Protein AF-V9DSM6-F1 (afdb_monomer)

Structure (mmCIF, N/CA/C/O backbone):
data_AF-V9DSM6-F1
#
_entry.id   AF-V9DSM6-F1
#
loop_
_atom_site.group_PDB
_atom_site.id
_atom_site.type_symbol
_atom_site.label_atom_id
_atom_site.label_alt_id
_atom_site.label_comp_id
_atom_site.label_asym_id
_atom_site.label_entity_id
_atom_site.label_seq_id
_atom_site.pdbx_PDB_ins_code
_atom_site.Cartn_x
_atom_site.Cartn_y
_atom_site.Cartn_z
_atom_site.occupancy
_atom_site.B_iso_or_equiv
_atom_site.auth_seq_id
_atom_site.auth_comp_id
_atom_site.auth_asym_id
_atom_site.auth_atom_id
_atom_site.pdbx_PDB_model_num
ATOM 1 N N . TRP A 1 1 ? -8.251 -0.479 -1.408 1.00 86.44 1 TRP A N 1
ATOM 2 C CA . TRP A 1 1 ? -7.950 -1.470 -0.358 1.00 86.44 1 TRP A CA 1
ATOM 3 C C . TRP A 1 1 ? -7.600 -0.831 0.998 1.00 86.44 1 TRP A C 1
ATOM 5 O O . TRP A 1 1 ? -8.196 -1.202 1.995 1.00 86.44 1 TRP A O 1
ATOM 15 N N . ILE A 1 2 ? -6.708 0.170 1.093 1.00 87.38 2 ILE A N 1
ATOM 16 C CA . ILE A 1 2 ? -6.392 0.798 2.404 1.00 87.38 2 ILE A CA 1
ATOM 17 C C . ILE A 1 2 ? -7.619 1.470 3.033 1.00 87.38 2 ILE A C 1
ATOM 19 O O . ILE A 1 2 ? -7.885 1.289 4.216 1.00 8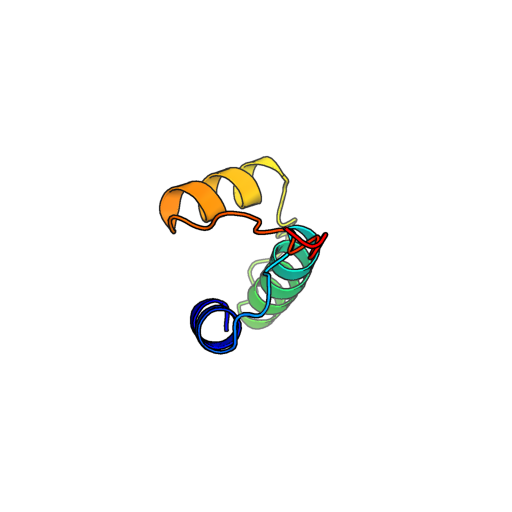7.38 2 ILE A O 1
ATOM 23 N N . ASN A 1 3 ? -8.382 2.234 2.246 1.00 85.62 3 ASN A N 1
ATOM 24 C CA . ASN A 1 3 ? -9.563 2.938 2.756 1.00 85.62 3 ASN A CA 1
ATOM 25 C C . ASN A 1 3 ? -10.676 1.980 3.202 1.00 85.62 3 ASN A C 1
ATOM 27 O O . ASN A 1 3 ? -11.365 2.286 4.169 1.00 85.62 3 ASN A O 1
ATOM 31 N N . THR A 1 4 ? -10.824 0.827 2.542 1.00 87.25 4 THR A N 1
ATOM 32 C CA . THR A 1 4 ? -11.794 -0.202 2.942 1.00 87.25 4 THR A CA 1
ATOM 33 C C . THR A 1 4 ? -11.381 -0.826 4.274 1.00 87.25 4 THR A C 1
ATOM 35 O O 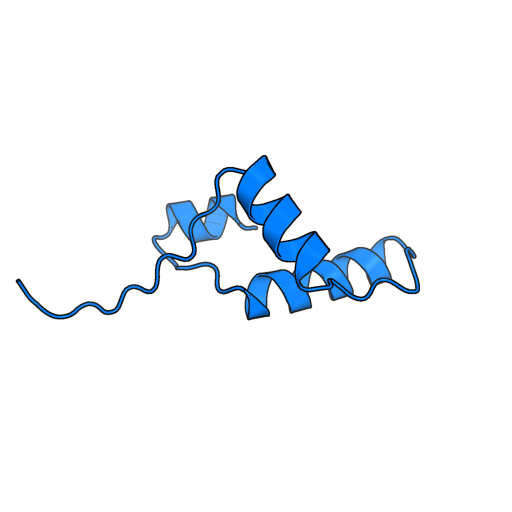. THR A 1 4 ? -12.149 -0.753 5.222 1.00 87.25 4 THR A O 1
ATOM 38 N N . LEU A 1 5 ? -10.116 -1.244 4.423 1.00 84.25 5 LEU A N 1
ATOM 39 C CA . LEU A 1 5 ? -9.593 -1.745 5.705 1.00 84.25 5 LEU A CA 1
ATOM 40 C C . LEU A 1 5 ? -9.736 -0.726 6.845 1.00 84.25 5 LEU A C 1
ATOM 42 O O . LEU A 1 5 ? -10.097 -1.080 7.964 1.00 84.25 5 LEU A O 1
ATOM 46 N N . ARG A 1 6 ? -9.493 0.562 6.567 1.00 81.69 6 ARG A N 1
ATOM 47 C CA . ARG A 1 6 ? -9.676 1.630 7.562 1.00 81.69 6 ARG A CA 1
ATOM 48 C C . ARG A 1 6 ? -11.138 1.824 7.954 1.00 81.69 6 ARG A C 1
ATOM 50 O O . ARG A 1 6 ? -11.385 2.125 9.120 1.00 81.69 6 ARG A O 1
ATOM 57 N N . LYS A 1 7 ? -12.075 1.675 7.013 1.00 85.06 7 LYS A N 1
ATOM 58 C CA . LYS A 1 7 ? -13.518 1.720 7.290 1.00 85.06 7 LYS A CA 1
ATOM 59 C C . LYS A 1 7 ? -13.921 0.591 8.239 1.00 85.06 7 LYS A C 1
ATOM 61 O O . LYS A 1 7 ? -14.675 0.835 9.171 1.00 85.06 7 LYS A O 1
ATOM 66 N N . ASP A 1 8 ? -13.312 -0.578 8.074 1.00 86.38 8 ASP A N 1
ATOM 67 C CA . ASP A 1 8 ? -13.561 -1.763 8.902 1.00 86.38 8 ASP A CA 1
ATOM 68 C C . ASP A 1 8 ? -12.786 -1.735 10.237 1.00 86.38 8 ASP A C 1
ATOM 70 O O . ASP A 1 8 ? -12.810 -2.682 11.020 1.00 86.38 8 ASP A O 1
ATOM 74 N N . GLY A 1 9 ? -12.062 -0.644 10.520 1.00 81.00 9 GLY A N 1
ATOM 75 C CA . GLY A 1 9 ? -11.257 -0.494 11.732 1.00 81.00 9 GLY A CA 1
ATOM 76 C C . GLY A 1 9 ? -10.025 -1.404 11.785 1.00 81.00 9 GLY A C 1
ATOM 77 O O . GLY A 1 9 ? -9.379 -1.482 12.839 1.00 81.00 9 GLY A O 1
ATOM 78 N N . ALA A 1 10 ? -9.688 -2.061 10.672 1.00 81.12 10 ALA A N 1
ATOM 79 C CA . ALA A 1 10 ? -8.533 -2.928 10.542 1.00 81.12 10 ALA A CA 1
ATOM 80 C C . ALA A 1 10 ? -7.249 -2.094 10.361 1.00 81.12 10 ALA A C 1
ATOM 82 O O . ALA A 1 10 ? -7.213 -1.137 9.575 1.00 81.12 10 ALA A O 1
ATOM 83 N N . PRO A 1 11 ? -6.171 -2.420 11.091 1.00 77.12 11 PRO A N 1
ATOM 84 C CA . PRO A 1 11 ? -4.905 -1.725 10.939 1.00 77.12 11 PRO A CA 1
ATOM 85 C C . PRO A 1 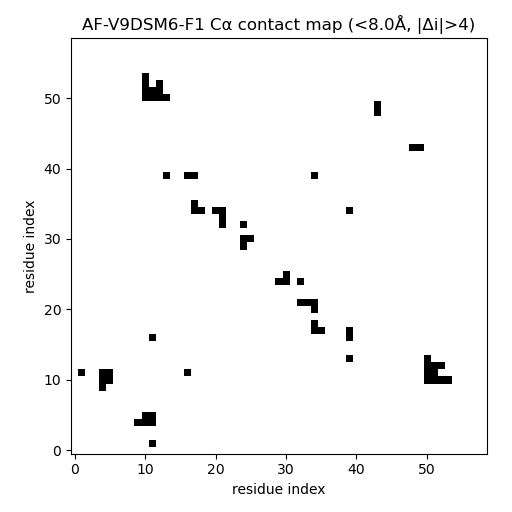11 ? -4.219 -2.113 9.624 1.00 77.12 11 PRO A C 1
ATOM 87 O O . PRO A 1 11 ? -4.259 -3.265 9.204 1.00 77.12 11 PRO A O 1
ATOM 90 N N . VAL A 1 12 ? -3.522 -1.160 8.998 1.00 81.75 12 VAL A N 1
ATOM 91 C CA . VAL A 1 12 ? -2.628 -1.445 7.865 1.00 81.75 12 VAL A CA 1
ATOM 92 C C . VAL A 1 12 ? -1.193 -1.427 8.370 1.00 81.75 12 VAL A C 1
ATOM 94 O O . VAL A 1 12 ? -0.663 -0.375 8.734 1.00 81.75 12 VAL A O 1
ATOM 97 N N . SER A 1 13 ? -0.569 -2.60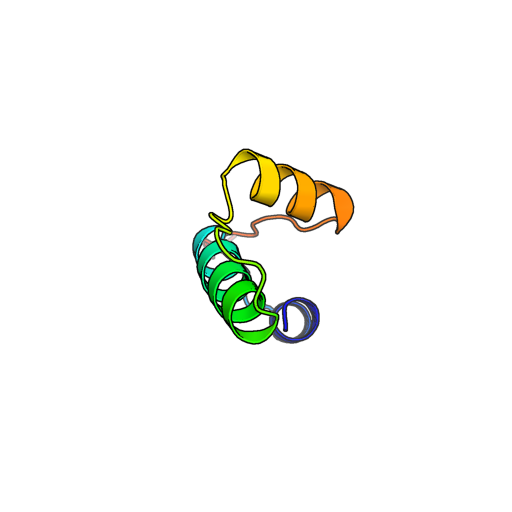4 8.419 1.00 84.75 13 SER A N 1
ATOM 98 C CA . SER A 1 13 ? 0.832 -2.728 8.816 1.00 84.75 13 SER A CA 1
ATOM 99 C C . SER A 1 13 ? 1.771 -2.331 7.674 1.00 84.75 13 SER A C 1
ATOM 101 O O . SER A 1 13 ? 1.421 -2.383 6.491 1.00 84.75 13 SER A O 1
ATOM 103 N N . ALA A 1 14 ? 3.012 -1.982 8.016 1.00 86.31 14 ALA A N 1
ATOM 104 C CA . ALA A 1 14 ? 4.030 -1.684 7.012 1.00 86.31 14 ALA A CA 1
ATOM 105 C C . ALA A 1 14 ? 4.326 -2.882 6.090 1.00 86.31 14 ALA A C 1
ATOM 107 O O . ALA A 1 14 ? 4.677 -2.677 4.929 1.00 86.31 14 ALA A O 1
ATOM 108 N N . LYS A 1 15 ? 4.174 -4.118 6.595 1.00 89.31 15 LYS A N 1
ATOM 109 C CA . LYS A 1 15 ? 4.393 -5.336 5.807 1.00 89.31 15 LYS A CA 1
ATOM 110 C C . LYS A 1 15 ? 3.248 -5.600 4.833 1.00 89.31 15 LYS A C 1
ATOM 112 O O . LYS A 1 15 ? 3.521 -5.945 3.690 1.00 89.31 15 LYS A O 1
ATOM 117 N N . MET A 1 16 ? 2.000 -5.368 5.245 1.00 90.94 16 MET A N 1
ATOM 118 C CA . MET A 1 16 ? 0.850 -5.440 4.333 1.00 90.94 16 MET A CA 1
ATOM 119 C C . MET A 1 16 ? 0.995 -4.446 3.182 1.00 90.94 16 MET A C 1
ATOM 121 O O . MET A 1 16 ? 0.803 -4.805 2.027 1.00 90.94 16 MET A O 1
ATOM 125 N N . LEU A 1 17 ? 1.398 -3.209 3.492 1.00 91.69 17 LEU A N 1
ATOM 126 C CA . LEU A 1 17 ? 1.661 -2.201 2.469 1.00 91.69 17 LEU A CA 1
ATOM 127 C C . LEU A 1 17 ? 2.775 -2.633 1.506 1.00 91.69 17 LEU A C 1
ATOM 129 O O . LEU A 1 17 ? 2.661 -2.405 0.310 1.00 91.69 17 LEU A O 1
ATOM 133 N N . GLU A 1 18 ? 3.847 -3.241 2.017 1.00 94.31 18 GLU A N 1
ATOM 134 C CA . GLU A 1 18 ? 4.949 -3.739 1.188 1.00 94.31 18 GLU A CA 1
ATOM 135 C C . GLU A 1 18 ? 4.501 -4.844 0.224 1.00 94.31 18 GLU A C 1
ATOM 137 O O . GLU A 1 18 ? 4.818 -4.765 -0.960 1.00 94.31 18 GLU A O 1
ATOM 142 N N . LEU A 1 19 ? 3.778 -5.853 0.722 1.00 94.69 19 LEU A N 1
ATOM 143 C CA . LEU A 1 19 ? 3.314 -6.987 -0.083 1.00 94.69 19 LEU A CA 1
ATOM 144 C C . LEU A 1 19 ? 2.347 -6.525 -1.172 1.00 94.69 19 LEU A C 1
ATOM 146 O O . LEU A 1 19 ? 2.620 -6.734 -2.350 1.00 94.69 19 LEU A O 1
ATOM 150 N N . GLN A 1 20 ? 1.307 -5.779 -0.791 1.00 94.69 20 GLN A N 1
ATOM 151 C CA . GLN A 1 20 ? 0.319 -5.291 -1.747 1.00 94.69 20 GLN A CA 1
ATOM 152 C C . GLN A 1 20 ? 0.952 -4.392 -2.813 1.00 94.69 20 GLN A C 1
ATOM 154 O O . GLN A 1 20 ? 0.560 -4.432 -3.975 1.00 94.69 20 GLN A O 1
ATOM 159 N N . ALA A 1 21 ? 1.928 -3.560 -2.436 1.00 95.00 21 ALA A N 1
ATOM 160 C CA . ALA A 1 21 ? 2.595 -2.682 -3.387 1.00 95.00 21 ALA A CA 1
ATOM 161 C C . ALA A 1 21 ? 3.471 -3.455 -4.381 1.00 95.00 21 ALA A C 1
ATOM 163 O O . ALA A 1 21 ? 3.561 -3.044 -5.533 1.00 95.00 21 ALA A O 1
ATOM 164 N N . LYS A 1 22 ? 4.094 -4.561 -3.956 1.00 95.88 22 LYS A N 1
ATOM 165 C CA . LYS A 1 22 ? 4.843 -5.456 -4.850 1.00 95.88 22 LYS A CA 1
ATOM 166 C C . LYS A 1 22 ? 3.915 -6.185 -5.815 1.00 95.88 22 LYS A C 1
ATOM 168 O O . LYS A 1 22 ? 4.174 -6.135 -7.008 1.00 95.88 22 LYS A O 1
ATOM 173 N N . GLU A 1 23 ? 2.829 -6.772 -5.316 1.00 96.19 23 GLU A N 1
ATOM 174 C CA . GLU A 1 23 ? 1.801 -7.415 -6.151 1.00 96.19 23 GLU A CA 1
ATOM 175 C C . GLU A 1 23 ? 1.249 -6.436 -7.188 1.00 96.19 23 GLU A C 1
ATOM 177 O O . GLU A 1 23 ? 1.290 -6.704 -8.381 1.00 96.19 23 GLU A O 1
ATOM 182 N N . THR A 1 24 ? 0.872 -5.233 -6.743 1.00 95.88 24 THR A N 1
ATOM 183 C CA . THR A 1 24 ? 0.399 -4.172 -7.641 1.00 95.88 24 THR A CA 1
ATOM 184 C C . THR A 1 24 ? 1.467 -3.834 -8.684 1.00 95.88 24 THR A C 1
ATOM 186 O O . THR A 1 24 ? 1.173 -3.731 -9.865 1.00 95.88 24 THR A O 1
ATOM 189 N N . ALA A 1 25 ? 2.730 -3.672 -8.288 1.00 96.44 25 ALA A N 1
ATOM 190 C CA . ALA A 1 25 ? 3.790 -3.372 -9.245 1.00 96.44 25 ALA A CA 1
ATOM 191 C C . ALA A 1 25 ? 3.994 -4.494 -10.276 1.00 96.44 25 ALA A C 1
ATOM 193 O O . ALA A 1 25 ? 4.237 -4.193 -11.442 1.00 96.44 25 ALA A O 1
ATOM 194 N N . THR A 1 26 ? 3.844 -5.760 -9.880 1.00 96.25 26 THR A N 1
ATOM 195 C CA . THR A 1 26 ? 3.842 -6.900 -10.803 1.00 96.25 26 THR A CA 1
ATOM 196 C C . THR A 1 26 ? 2.685 -6.815 -11.798 1.00 96.25 26 THR A C 1
ATOM 198 O O . THR A 1 26 ? 2.939 -6.911 -12.998 1.00 96.25 26 THR A O 1
ATOM 201 N N . ASP A 1 27 ? 1.462 -6.556 -11.329 1.00 96.88 27 ASP A N 1
ATOM 202 C CA . ASP A 1 27 ? 0.264 -6.444 -12.179 1.00 96.88 27 ASP A CA 1
ATOM 203 C C . ASP A 1 27 ? 0.376 -5.309 -13.207 1.00 96.88 27 ASP A C 1
ATOM 205 O O . ASP A 1 27 ? -0.114 -5.419 -14.328 1.00 96.88 27 ASP A O 1
ATOM 209 N N . TYR A 1 28 ? 1.051 -4.218 -12.840 1.00 97.00 28 TYR A N 1
ATOM 210 C CA . TYR A 1 28 ? 1.296 -3.070 -13.719 1.00 97.00 28 TYR A CA 1
ATOM 211 C C . TYR A 1 28 ? 2.639 -3.140 -14.468 1.00 97.00 28 TYR A C 1
ATOM 213 O O . TYR A 1 28 ? 3.049 -2.150 -15.072 1.00 97.00 28 TYR A O 1
ATOM 221 N N . HIS A 1 29 ? 3.345 -4.275 -14.429 1.00 96.31 29 HIS A N 1
ATOM 222 C CA . HIS A 1 29 ? 4.653 -4.474 -15.071 1.00 96.31 29 HIS A CA 1
ATOM 223 C C . HIS A 1 29 ? 5.731 -3.443 -14.672 1.00 96.31 29 HIS A C 1
ATOM 225 O O . HIS A 1 29 ? 6.670 -3.169 -15.419 1.00 96.31 29 HIS A O 1
ATOM 231 N N . VAL A 1 30 ? 5.638 -2.895 -13.460 1.00 94.12 30 VAL A N 1
ATOM 232 C CA . VAL A 1 30 ? 6.629 -1.995 -12.863 1.00 94.12 30 VAL A CA 1
ATOM 233 C C . VAL A 1 30 ? 7.660 -2.841 -12.112 1.00 94.12 30 VAL A C 1
ATOM 235 O O . VAL A 1 30 ? 7.593 -3.008 -10.896 1.00 94.12 30 VAL A O 1
ATOM 238 N N . SER A 1 31 ? 8.620 -3.413 -12.840 1.00 85.00 31 SER A N 1
ATOM 239 C CA . SER A 1 31 ? 9.691 -4.240 -12.268 1.00 85.00 31 SER A CA 1
ATOM 240 C C . SER A 1 31 ? 11.075 -3.754 -12.724 1.00 85.00 31 SER A C 1
ATOM 242 O O . SER A 1 31 ? 11.248 -3.500 -13.916 1.00 85.00 31 SER A O 1
ATOM 244 N N . PRO A 1 32 ? 12.067 -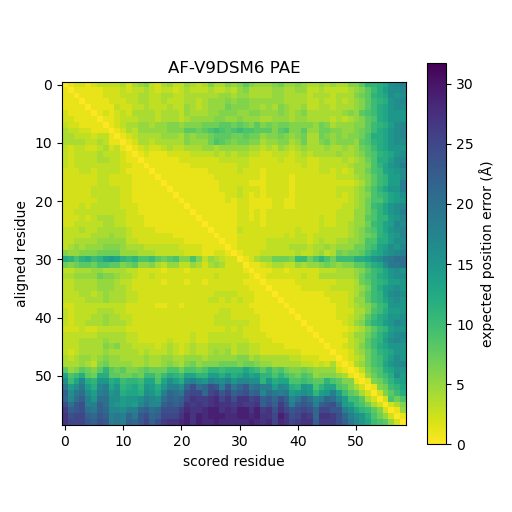3.625 -11.814 1.00 89.62 32 PRO A N 1
ATOM 245 C CA . PRO A 1 32 ? 12.024 -4.032 -10.407 1.00 89.62 32 PRO A CA 1
ATOM 246 C C . PRO A 1 32 ? 11.420 -2.966 -9.477 1.00 89.62 32 PRO A C 1
ATOM 248 O O . PRO A 1 32 ? 11.883 -1.827 -9.416 1.00 89.62 32 PRO A O 1
ATOM 251 N N . PHE A 1 33 ? 10.438 -3.362 -8.661 1.00 95.44 33 PHE A N 1
ATOM 252 C CA . PHE A 1 33 ? 9.881 -2.525 -7.597 1.00 95.44 33 PHE A CA 1
ATOM 253 C C . PHE A 1 33 ? 10.033 -3.192 -6.227 1.00 95.44 33 PHE A C 1
ATOM 255 O O . PHE A 1 33 ? 9.460 -4.240 -5.939 1.00 95.44 33 PHE A O 1
ATOM 262 N N . MET A 1 34 ? 10.815 -2.567 -5.345 1.00 94.38 34 MET A N 1
ATOM 263 C CA . MET A 1 34 ? 11.205 -3.183 -4.070 1.00 94.38 34 MET A CA 1
ATOM 264 C C . MET A 1 34 ? 10.297 -2.834 -2.888 1.00 94.38 34 MET A C 1
ATOM 266 O O . MET A 1 34 ? 10.466 -3.414 -1.815 1.00 94.38 34 MET A O 1
ATOM 270 N N . ALA A 1 35 ? 9.379 -1.874 -3.042 1.00 95.38 35 ALA A N 1
ATOM 271 C CA . ALA A 1 35 ? 8.618 -1.296 -1.929 1.00 95.38 35 ALA A CA 1
ATOM 272 C C . ALA A 1 35 ? 9.521 -0.927 -0.726 1.00 95.38 35 ALA A C 1
ATOM 274 O O . ALA A 1 35 ? 9.245 -1.283 0.422 1.00 95.38 35 ALA A O 1
ATOM 275 N N . SER A 1 36 ? 10.637 -0.235 -1.000 1.00 95.56 36 SER A N 1
ATOM 276 C CA . SER A 1 36 ? 11.677 0.071 -0.007 1.00 95.56 36 SER A CA 1
ATOM 277 C C . SER A 1 36 ? 11.140 0.845 1.203 1.00 95.56 36 SER A C 1
ATOM 279 O O . SER A 1 36 ? 10.114 1.525 1.130 1.00 95.56 36 SER A O 1
ATOM 281 N N . TRP A 1 37 ? 11.862 0.809 2.328 1.00 93.88 37 TRP A N 1
ATOM 282 C CA . TRP A 1 37 ? 11.467 1.548 3.533 1.00 93.88 37 TRP A CA 1
ATOM 283 C C . TRP A 1 37 ? 11.251 3.049 3.274 1.00 93.88 37 TRP A C 1
ATOM 285 O O . TRP A 1 37 ? 10.271 3.618 3.758 1.00 93.88 37 TRP A O 1
ATOM 295 N N . HIS A 1 38 ? 12.115 3.673 2.465 1.00 95.75 38 HIS A N 1
ATOM 296 C CA . HIS A 1 38 ? 11.996 5.080 2.074 1.00 95.75 38 HIS A CA 1
ATOM 297 C C . HIS A 1 38 ? 10.711 5.340 1.283 1.00 95.75 38 HIS A C 1
ATOM 299 O O . HIS A 1 38 ? 9.972 6.274 1.605 1.00 95.75 38 HIS A O 1
ATOM 305 N N . TRP A 1 39 ? 10.404 4.477 0.308 1.00 95.38 39 TRP A N 1
ATOM 306 C CA . TRP A 1 39 ? 9.159 4.554 -0.451 1.00 95.38 39 TRP A CA 1
ATOM 307 C C . TRP A 1 39 ? 7.942 4.398 0.465 1.00 95.38 39 TRP A C 1
ATOM 309 O O . TRP A 1 39 ? 7.054 5.247 0.441 1.00 95.38 39 TRP A O 1
ATOM 319 N N . ARG A 1 40 ? 7.930 3.390 1.349 1.00 93.62 40 ARG A N 1
ATOM 320 C CA . ARG A 1 40 ? 6.825 3.169 2.298 1.00 93.62 40 ARG A CA 1
ATOM 321 C C . ARG A 1 40 ? 6.630 4.368 3.223 1.00 93.62 40 ARG A C 1
ATOM 323 O O . ARG A 1 40 ? 5.499 4.805 3.414 1.00 93.62 40 ARG A O 1
ATOM 330 N N . LYS A 1 41 ? 7.712 4.924 3.785 1.00 91.75 41 LYS A N 1
ATOM 331 C CA . LYS A 1 41 ? 7.653 6.125 4.637 1.00 91.75 41 LYS A CA 1
ATOM 332 C C . LYS A 1 41 ? 7.047 7.301 3.864 1.00 91.75 41 LYS A C 1
ATOM 334 O O . LYS A 1 41 ? 6.142 7.961 4.374 1.00 91.75 41 LYS A O 1
ATOM 339 N N . GLY A 1 42 ? 7.516 7.546 2.641 1.00 94.31 42 GLY A N 1
ATOM 340 C CA . GLY A 1 42 ? 7.006 8.608 1.774 1.00 94.31 42 GLY A CA 1
ATOM 341 C C . GLY A 1 42 ? 5.533 8.416 1.414 1.00 94.31 42 GLY A C 1
ATOM 342 O O . GLY A 1 42 ? 4.747 9.353 1.533 1.00 94.31 42 GLY A O 1
ATOM 343 N N . PHE A 1 43 ? 5.146 7.193 1.055 1.00 92.06 43 PHE A N 1
ATOM 344 C CA . PHE A 1 43 ? 3.770 6.816 0.753 1.00 92.06 43 PHE A CA 1
ATOM 345 C C . PHE A 1 43 ? 2.849 7.061 1.953 1.00 92.06 43 PHE A C 1
ATOM 347 O O . PHE A 1 43 ? 1.848 7.765 1.833 1.00 92.06 43 PHE A O 1
ATOM 354 N N . MET A 1 44 ? 3.220 6.571 3.139 1.00 88.44 44 MET A N 1
ATOM 355 C CA . MET A 1 44 ? 2.436 6.782 4.358 1.00 88.44 44 MET A CA 1
ATOM 356 C C . MET A 1 44 ? 2.287 8.269 4.692 1.00 88.44 44 MET A C 1
ATOM 358 O O . MET A 1 44 ? 1.181 8.715 4.991 1.00 88.44 44 MET A O 1
ATOM 362 N N . LYS A 1 45 ? 3.364 9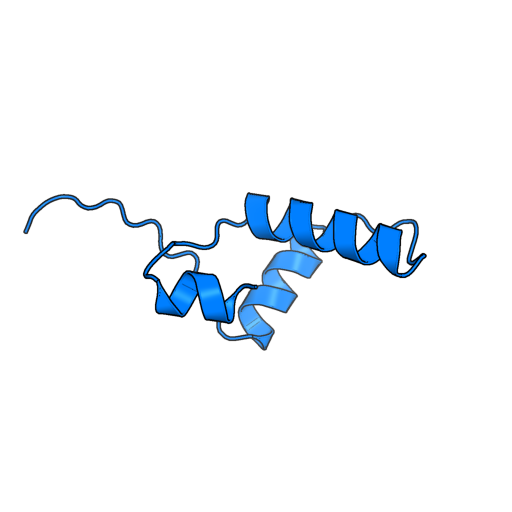.058 4.571 1.00 90.06 45 LYS A N 1
ATOM 363 C CA . LYS A 1 45 ? 3.323 10.510 4.798 1.00 90.06 45 LYS A CA 1
ATOM 364 C C . LYS A 1 45 ? 2.401 11.214 3.798 1.00 90.06 45 LYS A C 1
ATOM 366 O O . LYS A 1 45 ? 1.553 12.002 4.210 1.00 90.06 45 LYS A O 1
ATOM 371 N N . ARG A 1 46 ? 2.532 10.912 2.501 1.00 92.69 46 ARG A N 1
ATOM 372 C CA . ARG A 1 46 ? 1.743 11.532 1.422 1.00 92.69 46 ARG A CA 1
ATOM 373 C C . ARG A 1 46 ? 0.252 11.228 1.551 1.00 92.69 46 ARG A C 1
ATOM 375 O O 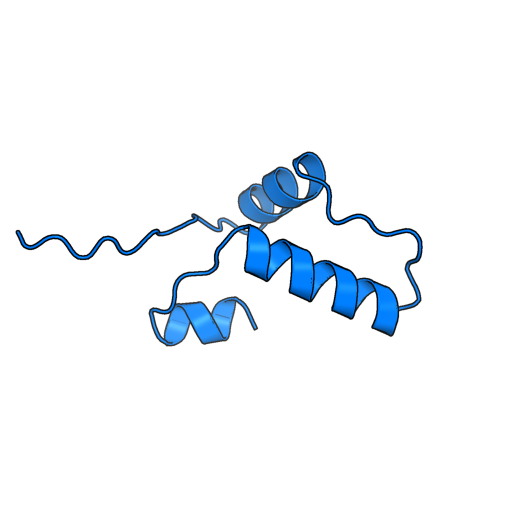. ARG A 1 46 ? -0.571 12.107 1.326 1.00 92.69 46 ARG A O 1
ATOM 382 N N . HIS A 1 47 ? -0.086 10.013 1.972 1.00 86.88 47 HIS A N 1
ATOM 383 C CA . HIS A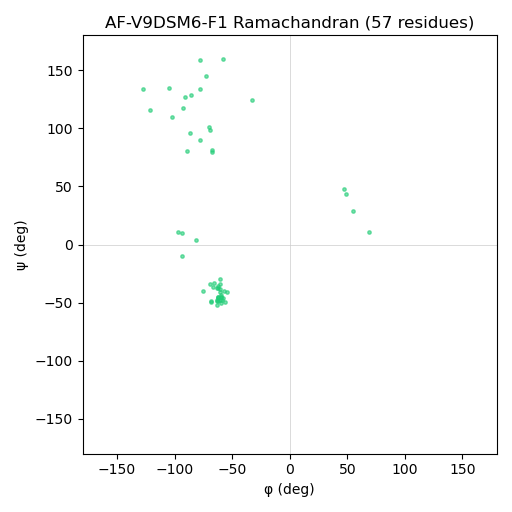 1 47 ? -1.470 9.561 2.120 1.00 86.88 47 HIS A CA 1
ATOM 384 C C . HIS A 1 47 ? -2.007 9.672 3.556 1.00 86.88 47 HIS A C 1
ATOM 386 O O . HIS A 1 47 ? -3.081 9.146 3.846 1.00 86.88 47 HIS A O 1
ATOM 392 N N . ARG A 1 48 ? -1.283 10.358 4.458 1.00 84.69 48 ARG A N 1
ATOM 393 C CA . ARG A 1 48 ? -1.667 10.566 5.869 1.00 84.69 48 ARG A CA 1
ATOM 394 C C . ARG A 1 48 ? -2.091 9.256 6.551 1.00 84.69 48 ARG A C 1
ATOM 396 O O . ARG A 1 48 ? -3.106 9.176 7.251 1.00 84.69 4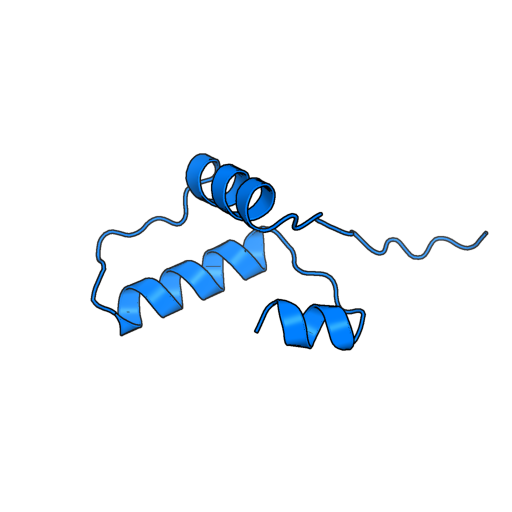8 ARG A O 1
ATOM 403 N N . LEU A 1 49 ? -1.325 8.200 6.291 1.00 80.81 49 LEU A N 1
ATOM 404 C CA . LEU A 1 49 ? -1.500 6.891 6.902 1.00 80.81 49 LEU A CA 1
ATOM 405 C C . LEU A 1 49 ? -0.653 6.836 8.169 1.00 80.81 49 LEU A C 1
ATOM 407 O O . LEU A 1 49 ? 0.550 7.082 8.131 1.00 80.81 49 LEU A O 1
ATOM 411 N N . SER A 1 50 ? -1.280 6.488 9.285 1.00 73.19 50 SER A N 1
ATOM 412 C CA . SER A 1 50 ? -0.577 6.114 10.505 1.00 73.19 50 SER A CA 1
ATOM 413 C C . SER A 1 50 ? -0.656 4.604 10.676 1.00 73.19 50 SER A C 1
ATOM 415 O O . SER A 1 50 ? -1.721 4.005 10.502 1.00 73.19 50 SER A O 1
ATOM 417 N N . ILE A 1 51 ? 0.474 3.983 11.020 1.00 67.06 51 ILE A N 1
ATOM 418 C CA . ILE A 1 51 ? 0.476 2.599 11.489 1.00 67.06 51 ILE A CA 1
ATOM 419 C C . ILE A 1 51 ? -0.202 2.632 12.853 1.00 67.06 51 ILE A C 1
ATOM 421 O O . ILE A 1 51 ? 0.394 3.022 13.853 1.00 67.06 51 ILE A O 1
ATOM 425 N N . ARG A 1 52 ? -1.487 2.292 12.882 1.00 62.03 52 ARG A N 1
ATOM 426 C CA . ARG A 1 52 ? -2.198 2.069 14.133 1.00 62.03 52 ARG A CA 1
ATOM 427 C C . ARG A 1 52 ? -1.980 0.618 14.510 1.00 62.03 52 ARG A C 1
ATOM 429 O O . ARG A 1 52 ? -2.697 -0.248 14.033 1.00 62.03 52 ARG A O 1
ATOM 436 N N . THR A 1 53 ? -1.003 0.335 15.357 1.00 51.84 53 THR A N 1
ATOM 437 C CA . THR A 1 53 ? -1.018 -0.929 16.091 1.00 51.84 53 THR A CA 1
ATOM 438 C C . THR A 1 53 ? -2.167 -0.803 17.086 1.00 51.84 53 THR A C 1
ATOM 440 O O . THR A 1 53 ? -2.027 -0.108 18.088 1.00 51.84 53 THR A O 1
ATOM 443 N N . LYS A 1 54 ? -3.338 -1.397 16.812 1.00 52.09 54 LYS A N 1
ATOM 444 C CA . LYS A 1 54 ? -4.294 -1.666 17.894 1.00 52.09 54 LYS A CA 1
ATOM 445 C C . LYS A 1 54 ? -3.645 -2.732 18.778 1.00 52.09 54 LYS A C 1
ATOM 447 O O . LYS A 1 54 ? -3.926 -3.914 18.637 1.00 52.09 54 LYS A O 1
ATOM 452 N N . LEU A 1 55 ? -2.754 -2.314 19.670 1.00 43.09 55 LEU A N 1
ATOM 453 C CA . LEU A 1 55 ? -2.603 -3.015 20.929 1.00 43.09 55 LEU A CA 1
ATOM 454 C C . LEU A 1 55 ? -3.791 -2.528 21.759 1.00 43.09 55 LEU A C 1
ATOM 456 O O . LEU A 1 55 ? -3.744 -1.465 22.371 1.00 43.09 55 LEU A O 1
ATOM 460 N N . GLY A 1 56 ? -4.915 -3.234 21.650 1.00 47.88 56 GLY A N 1
ATOM 461 C CA . GLY A 1 56 ? -6.023 -3.060 22.577 1.00 47.88 56 GLY A CA 1
ATOM 462 C C . GLY A 1 56 ? -5.571 -3.556 23.943 1.00 47.88 56 GLY A C 1
ATOM 463 O O . GLY A 1 56 ? -5.855 -4.690 24.302 1.00 47.88 56 GLY A O 1
ATOM 464 N N . ILE A 1 57 ? -4.816 -2.738 24.672 1.00 44.44 57 ILE A N 1
ATOM 465 C CA . ILE A 1 57 ? -4.714 -2.868 26.118 1.00 44.44 57 ILE A CA 1
ATOM 466 C C . ILE A 1 57 ? -5.777 -1.932 26.676 1.00 44.44 57 ILE A C 1
ATOM 468 O O . ILE A 1 57 ? -5.752 -0.730 26.413 1.00 44.44 57 ILE A O 1
ATOM 472 N N . PHE A 1 58 ? -6.729 -2.540 27.378 1.00 42.00 58 PHE A N 1
ATOM 473 C CA . PHE A 1 58 ? -7.733 -1.902 28.216 1.00 42.00 58 PHE A CA 1
ATOM 474 C C . PHE A 1 58 ? -7.216 -0.619 28.884 1.00 42.00 58 PHE A C 1
ATOM 476 O O . PHE A 1 58 ? -6.240 -0.659 29.636 1.00 42.00 58 PHE A O 1
ATOM 483 N N . ARG A 1 59 ? -7.926 0.484 28.658 1.00 38.50 59 ARG A N 1
ATOM 484 C CA . ARG A 1 59 ? -8.207 1.514 29.658 1.00 38.50 59 ARG A CA 1
ATOM 485 C C . ARG A 1 59 ? -9.606 2.047 29.413 1.00 38.50 59 ARG A C 1
ATOM 487 O O . ARG A 1 59 ? -9.946 2.220 28.222 1.00 38.50 59 ARG A O 1
#

Foldseek 3Di:
DVVVCVVVVHFDDLVNVQVVVCVVCVVVVVPPDRSDPVVSVVVCVVVVNDRDPPPPDDD

InterPro domains:
  IPR006600 HTH CenpB-type DNA-binding domain [PF03221] (1-51)
  IPR006600 HTH CenpB-type DNA-binding domain [PS51253] (1-53)
  IPR009057 Homedomain-like superfamily [SSF46689] (1-47)

Solvent-accessible surface area (backbone atoms only — not comparable to full-atom values): 3706 Å² total; per-residue (Å²): 108,70,69,58,38,52,73,73,70,45,65,63,50,74,64,57,54,32,52,53,48,34,54,50,24,57,79,68,68,46,76,94,54,80,54,43,71,68,54,48,54,51,51,28,61,78,67,73,54,70,75,50,76,81,74,83,69,90,127

Sequence (59 aa):
WINTLRKDGAPVSAKMLELQAKETATDYHVSPFMASWHWRKGFMKRHRLSIRTKLGIFR

Mean predicted aligned error: 6.25 Å

Radius of gyration: 13.08 Å; Cα contacts (8 Å, |Δi|>4): 34; chains: 1; bounding box: 26×19×45 Å

Secondary structure (DSSP, 8-state):
-HHHHHHTT----HHHHHHHHHHHHHHTT--S----HHHHHHHHHHTT-----------

pLDDT: mean 83.89, std 15.8, range [38.5, 97.0]

Organism: NCBI:txid1317065